Protein AF-A0A956AFX1-F1 (afdb_monomer)

Sequence (146 aa):
RIGQGPWYDANERLIAENIQGLMGERPAGDPAAVNDLPDENGLPLRMLGDSHDVLTGSNRQGRLNNGNPASTCNDWTSADGRIGGNQVMCGHSWPRDPRSGRQWIADHTIRGCAPGVNLIQNGPGVGDCVGCGGGWGAIYCFALQP

Secondary structure (DSSP, 8-state):
---S--EE-TTS-EEESSHHHHSSSS-SS-HHHHTS-B-TTS-BGGGGSS--EEE--B-TTSSBS-SSGGGGHHHHT---TTSSTTTEEEEESS-SSSSSS--SS-SEEES-SB---B-S--SS--SSBTTBTBB--B----BS--

Structure (mmCIF, N/CA/C/O backbone):
data_AF-A0A956AFX1-F1
#
_entry.id   AF-A0A956AFX1-F1
#
loop_
_atom_site.group_PDB
_atom_site.id
_atom_site.type_symbol
_atom_site.label_atom_id
_atom_site.label_alt_id
_atom_site.label_comp_id
_atom_site.label_asym_id
_atom_site.label_entity_id
_atom_site.label_seq_id
_atom_site.pdbx_PDB_ins_code
_atom_site.Cartn_x
_atom_site.Cartn_y
_atom_site.Cartn_z
_atom_site.occupancy
_atom_site.B_iso_or_equiv
_atom_site.auth_seq_id
_atom_site.auth_comp_id
_atom_site.auth_asym_id
_atom_site.auth_atom_id
_atom_site.pdbx_PDB_model_num
ATOM 1 N N . ARG A 1 1 ? -13.544 -7.834 -2.339 1.00 64.12 1 ARG A N 1
ATOM 2 C CA . ARG A 1 1 ? -14.401 -6.814 -1.677 1.00 64.12 1 ARG A CA 1
ATOM 3 C C . ARG A 1 1 ? -14.087 -6.877 -0.192 1.00 64.12 1 ARG A C 1
ATOM 5 O O . ARG A 1 1 ? -14.111 -7.978 0.328 1.00 64.12 1 ARG A O 1
ATOM 12 N N . ILE A 1 2 ? -13.791 -5.750 0.454 1.00 81.38 2 ILE A N 1
ATOM 13 C CA . ILE A 1 2 ? -13.316 -5.707 1.851 1.00 81.38 2 ILE A CA 1
ATOM 14 C C . ILE A 1 2 ? -14.446 -5.622 2.895 1.00 81.38 2 ILE A C 1
ATOM 16 O O . ILE A 1 2 ? -14.164 -5.464 4.066 1.00 81.38 2 ILE A O 1
ATOM 20 N N . GLY A 1 3 ? -15.720 -5.720 2.494 1.00 87.50 3 GLY A N 1
ATOM 21 C CA . GLY A 1 3 ? -16.890 -5.570 3.376 1.00 87.50 3 GLY A CA 1
ATOM 22 C C . GLY A 1 3 ? -17.281 -4.114 3.644 1.00 87.50 3 GLY A C 1
ATOM 23 O O . GLY A 1 3 ? -16.931 -3.237 2.857 1.00 87.50 3 GLY A O 1
ATOM 24 N N . GLN A 1 4 ? -18.070 -3.882 4.698 1.00 91.12 4 GLN A N 1
ATOM 25 C CA . GLN A 1 4 ? -18.593 -2.554 5.074 1.00 91.12 4 GLN A CA 1
ATOM 26 C C . GLN A 1 4 ? -17.910 -1.947 6.309 1.00 91.12 4 GLN A C 1
ATOM 28 O O . GLN A 1 4 ? -18.183 -0.792 6.622 1.00 91.12 4 GLN A O 1
ATOM 33 N N . GLY A 1 5 ? -17.026 -2.698 6.968 1.00 92.00 5 GLY A N 1
ATOM 34 C CA . GLY A 1 5 ? -16.444 -2.348 8.261 1.00 92.00 5 GLY A CA 1
ATOM 35 C C . GLY A 1 5 ? -17.290 -2.842 9.448 1.00 92.00 5 GLY A C 1
ATOM 36 O O . GLY A 1 5 ? -18.320 -3.493 9.228 1.00 92.00 5 GLY A O 1
ATOM 37 N N . PRO A 1 6 ? -16.861 -2.547 10.687 1.00 94.81 6 PRO A N 1
ATOM 38 C CA . PRO A 1 6 ? -15.588 -1.898 11.028 1.00 94.81 6 PRO A CA 1
ATOM 39 C C . PRO A 1 6 ? -14.374 -2.769 10.669 1.00 94.81 6 PRO A C 1
ATOM 41 O O . PRO A 1 6 ? -14.485 -3.991 10.575 1.00 94.81 6 PRO A O 1
ATOM 44 N N . TRP A 1 7 ? -13.226 -2.135 10.431 1.00 94.25 7 TRP A N 1
ATOM 45 C CA . TRP A 1 7 ? -11.953 -2.825 10.193 1.00 94.25 7 TRP A CA 1
ATOM 46 C C . TRP A 1 7 ? -10.959 -2.526 11.297 1.00 94.25 7 TRP A C 1
ATOM 48 O O . TRP A 1 7 ? -10.853 -1.381 11.744 1.00 94.25 7 TRP A O 1
ATOM 58 N N . TYR A 1 8 ? -10.182 -3.542 11.649 1.00 93.25 8 TYR A N 1
ATOM 59 C CA . TYR A 1 8 ? -9.149 -3.483 12.673 1.00 93.25 8 TYR A CA 1
ATOM 60 C C . TYR A 1 8 ? -7.810 -3.956 12.107 1.00 93.25 8 TYR A C 1
ATOM 62 O O . TYR A 1 8 ? -7.771 -4.668 11.097 1.00 93.25 8 TYR A O 1
ATOM 70 N N . ASP A 1 9 ? -6.720 -3.527 12.738 1.00 92.00 9 ASP A N 1
ATOM 71 C CA . ASP A 1 9 ? -5.396 -4.096 12.502 1.00 92.00 9 ASP A CA 1
ATOM 72 C C . ASP A 1 9 ? -5.157 -5.363 13.340 1.00 92.00 9 ASP A C 1
ATOM 74 O O . ASP A 1 9 ? -5.997 -5.758 14.148 1.00 92.00 9 ASP A O 1
ATOM 78 N N . ALA A 1 10 ? -3.996 -5.997 13.159 1.00 91.69 10 ALA A N 1
ATOM 79 C CA . ALA A 1 10 ? -3.617 -7.215 13.880 1.00 91.69 10 ALA A CA 1
ATOM 80 C C . ALA A 1 10 ? -3.459 -7.031 15.407 1.00 91.69 10 ALA A C 1
ATOM 82 O O . ALA A 1 10 ? -3.346 -8.017 16.128 1.00 91.69 10 ALA A O 1
ATOM 83 N N . ASN A 1 11 ? -3.467 -5.790 15.907 1.00 93.00 11 ASN A N 1
ATOM 84 C CA . ASN A 1 11 ? -3.442 -5.454 17.332 1.00 93.00 11 ASN A CA 1
ATOM 85 C C . ASN A 1 11 ? -4.822 -4.991 17.839 1.00 93.00 11 ASN A C 1
ATOM 87 O O . ASN A 1 11 ? -4.897 -4.315 18.866 1.00 93.00 11 ASN A O 1
ATOM 91 N N . GLU A 1 12 ? -5.897 -5.294 17.104 1.00 93.12 12 GLU A N 1
ATOM 92 C CA . GLU A 1 12 ? -7.283 -4.929 17.429 1.00 93.12 12 GLU A CA 1
ATOM 93 C C . GLU A 1 12 ? -7.546 -3.410 17.467 1.00 93.12 12 GLU A C 1
ATOM 95 O O . GLU A 1 12 ? -8.551 -2.946 18.014 1.00 93.12 12 GLU A O 1
ATOM 100 N N . ARG A 1 13 ? -6.676 -2.593 16.859 1.00 94.75 13 ARG A N 1
ATOM 101 C CA . ARG A 1 13 ? -6.877 -1.139 16.781 1.00 94.75 13 ARG A CA 1
ATOM 102 C C . ARG A 1 13 ? -7.738 -0.798 15.578 1.00 94.75 13 ARG A C 1
ATOM 104 O O . ARG A 1 13 ? -7.545 -1.325 14.484 1.00 94.75 13 ARG A O 1
ATOM 111 N N . LEU A 1 14 ? -8.686 0.114 15.772 1.00 95.44 14 LEU A N 1
ATOM 112 C CA . LEU A 1 14 ? -9.608 0.538 14.721 1.00 95.44 14 LEU A CA 1
ATOM 113 C C . LEU A 1 14 ? -8.842 1.182 13.556 1.00 95.44 14 LEU A C 1
ATOM 115 O O . LEU A 1 14 ? -8.102 2.142 13.753 1.00 95.44 14 LEU A O 1
ATOM 119 N N . ILE A 1 15 ? -9.085 0.717 12.334 1.00 95.25 15 ILE A N 1
ATOM 120 C CA . ILE A 1 15 ? -8.611 1.366 11.105 1.00 95.25 15 ILE A CA 1
ATOM 121 C C . ILE A 1 15 ? -9.670 2.317 10.555 1.00 95.25 15 ILE A C 1
ATOM 123 O O . ILE A 1 15 ? -9.369 3.465 10.237 1.00 95.25 15 ILE A O 1
ATOM 127 N N . ALA A 1 16 ? -10.913 1.855 10.440 1.00 95.81 16 ALA A N 1
ATOM 128 C CA . ALA A 1 16 ? -12.050 2.687 10.066 1.00 95.81 16 ALA A CA 1
ATOM 129 C C . ALA A 1 16 ? -13.366 1.989 10.422 1.00 95.81 16 ALA A C 1
ATOM 131 O O . ALA A 1 16 ? -13.498 0.776 10.274 1.00 95.81 16 ALA A O 1
ATOM 132 N N . GLU A 1 17 ? -14.364 2.777 10.813 1.00 95.81 17 GLU A N 1
ATOM 133 C CA . GLU A 1 17 ? -15.715 2.283 11.118 1.00 95.81 17 GLU A CA 1
ATOM 134 C C . GLU A 1 17 ? -16.482 1.828 9.869 1.00 95.81 17 GLU A C 1
ATOM 136 O O . GLU A 1 17 ? -17.319 0.932 9.920 1.00 95.81 17 GLU A O 1
ATOM 141 N N . ASN A 1 18 ? -16.244 2.491 8.735 1.00 94.38 18 ASN A N 1
ATOM 142 C CA . ASN A 1 18 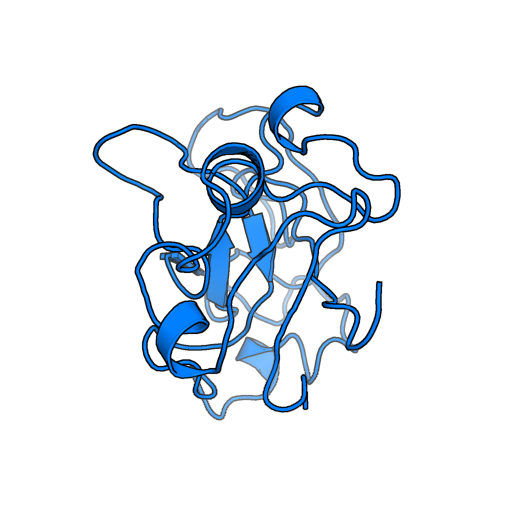? -17.010 2.303 7.506 1.00 94.38 18 ASN A CA 1
ATOM 143 C C . ASN A 1 18 ? -16.237 2.789 6.275 1.00 94.38 18 ASN A C 1
ATOM 145 O O . ASN A 1 18 ? -15.192 3.434 6.393 1.00 94.38 18 ASN A O 1
ATOM 149 N N . ILE A 1 19 ? -16.761 2.495 5.080 1.00 92.25 19 ILE A N 1
ATOM 150 C CA . ILE A 1 19 ? -16.118 2.843 3.802 1.00 92.25 19 ILE A CA 1
ATOM 151 C C . ILE A 1 19 ? -15.753 4.332 3.732 1.00 92.25 19 ILE A C 1
ATOM 153 O O . ILE A 1 19 ? -14.684 4.662 3.235 1.00 92.25 19 ILE A O 1
ATOM 157 N N . GLN A 1 20 ? -16.592 5.240 4.240 1.00 94.44 20 GLN A N 1
ATOM 158 C CA . GLN A 1 20 ? -16.281 6.673 4.221 1.00 94.44 20 GLN A CA 1
ATOM 159 C C . GLN A 1 20 ? -15.040 6.993 5.066 1.00 94.44 20 GLN A C 1
ATOM 161 O O . GLN A 1 20 ? -14.217 7.804 4.645 1.00 94.44 20 GLN A O 1
ATOM 166 N N . GLY A 1 21 ? -14.867 6.314 6.203 1.00 95.62 21 GLY A N 1
ATOM 167 C CA . GLY A 1 21 ? -13.667 6.409 7.034 1.00 95.62 21 GLY A CA 1
ATOM 168 C C . GLY A 1 21 ? -12.387 5.947 6.331 1.00 95.62 21 GLY A C 1
ATOM 169 O O . GLY A 1 21 ? -11.312 6.409 6.689 1.00 95.62 21 GLY A O 1
ATOM 170 N N . LEU A 1 22 ? -12.482 5.105 5.297 1.00 93.69 22 LEU A N 1
ATOM 171 C CA . LEU A 1 22 ? -11.345 4.690 4.467 1.00 93.69 22 LEU A CA 1
ATOM 172 C C . LEU A 1 22 ? -10.987 5.702 3.365 1.00 93.69 22 LEU A C 1
ATOM 174 O O . LEU A 1 22 ? -9.868 5.682 2.867 1.00 93.69 22 LEU A O 1
ATOM 178 N N . MET A 1 23 ? -11.898 6.594 2.966 1.00 92.88 23 MET A N 1
ATOM 179 C CA . MET A 1 23 ? -11.691 7.482 1.804 1.00 92.88 23 MET A CA 1
ATOM 180 C C . MET A 1 23 ? -10.887 8.752 2.118 1.00 92.88 23 MET A C 1
ATOM 182 O O . MET A 1 23 ? -10.655 9.574 1.231 1.00 92.88 23 MET A O 1
ATOM 186 N N . GLY A 1 24 ? -10.491 8.947 3.376 1.00 93.69 24 GLY A N 1
ATOM 187 C CA . GLY A 1 24 ? -9.614 10.044 3.770 1.00 93.69 24 GLY A CA 1
ATOM 188 C C . GLY A 1 24 ? -8.184 9.871 3.254 1.00 93.69 24 GLY A C 1
ATOM 189 O O . GLY A 1 24 ? -7.786 8.806 2.786 1.00 93.69 24 GLY A O 1
ATOM 190 N N . GLU A 1 25 ? -7.375 10.924 3.402 1.00 94.81 25 GLU A N 1
ATOM 191 C CA . GLU A 1 25 ? -5.927 10.838 3.165 1.00 94.81 25 GLU A CA 1
ATOM 192 C C . GLU A 1 25 ? -5.282 9.719 3.989 1.00 94.81 25 GLU A C 1
ATOM 194 O O . GLU A 1 25 ? -4.424 8.997 3.486 1.00 94.81 25 GLU A O 1
ATOM 199 N N . ARG A 1 26 ? -5.745 9.571 5.233 1.00 95.38 26 ARG A N 1
ATOM 200 C CA . ARG A 1 26 ? -5.522 8.428 6.116 1.00 95.38 26 ARG A CA 1
ATOM 201 C C . ARG A 1 26 ? -6.883 7.842 6.511 1.00 95.38 26 ARG A C 1
ATOM 203 O O . ARG A 1 26 ? -7.866 8.594 6.508 1.00 95.38 26 ARG A O 1
ATOM 210 N N . PRO A 1 27 ? -6.948 6.558 6.895 1.00 95.81 27 PRO A N 1
ATOM 211 C CA . PRO A 1 27 ? -8.139 6.003 7.520 1.00 95.81 27 PRO A CA 1
ATOM 212 C C . PRO A 1 27 ? -8.531 6.771 8.794 1.00 95.81 27 PRO A C 1
ATOM 214 O O . PRO A 1 27 ? -7.673 7.254 9.534 1.00 95.81 27 PRO A O 1
ATOM 217 N N . ALA A 1 28 ? -9.830 6.892 9.055 1.00 96.88 28 ALA A N 1
ATOM 218 C CA . ALA A 1 28 ? -10.391 7.593 10.210 1.00 96.88 28 ALA A CA 1
ATOM 219 C C . ALA A 1 28 ? -10.509 6.672 11.442 1.00 96.88 28 ALA A C 1
ATOM 221 O O . ALA A 1 28 ? -11.606 6.457 11.959 1.00 96.88 28 ALA A O 1
ATOM 222 N N . GLY A 1 29 ? -9.382 6.106 11.869 1.00 96.62 29 GLY A N 1
ATOM 223 C CA . GLY A 1 29 ? -9.275 5.174 12.995 1.00 96.62 29 GLY A CA 1
ATOM 224 C C . GLY A 1 29 ? -8.295 5.643 14.071 1.00 96.62 29 GLY A C 1
ATOM 225 O O . GLY A 1 29 ? -8.037 6.839 14.221 1.00 96.62 29 GLY A O 1
ATOM 226 N N . ASP A 1 30 ? -7.740 4.691 14.816 1.00 96.94 30 ASP A N 1
ATOM 227 C CA . ASP A 1 30 ? -6.740 4.923 15.856 1.00 96.94 30 ASP A CA 1
ATOM 228 C C . ASP A 1 30 ? -5.476 5.578 15.259 1.00 96.94 30 ASP A C 1
ATOM 230 O O . ASP A 1 30 ? -4.831 4.981 14.390 1.00 96.94 30 ASP A O 1
ATOM 234 N N . PRO A 1 31 ? -5.062 6.776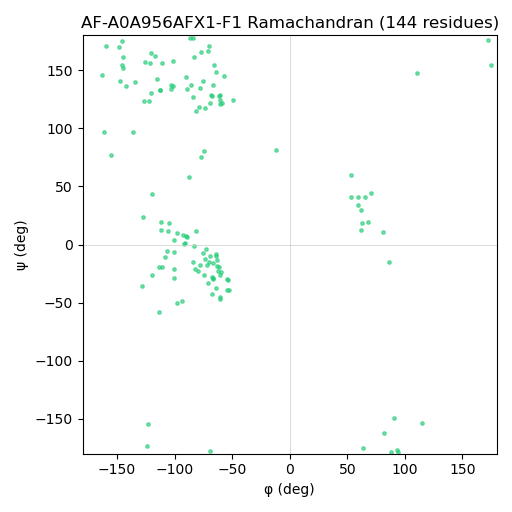 15.724 1.00 94.19 31 PRO A N 1
ATOM 235 C CA . PRO A 1 31 ? -3.878 7.471 15.219 1.00 94.19 31 PRO A CA 1
ATOM 236 C C . PRO A 1 31 ? -2.577 6.659 15.255 1.00 94.19 31 PRO A C 1
ATOM 238 O O . PRO A 1 31 ? -1.708 6.898 14.414 1.00 94.19 31 PRO A O 1
ATOM 241 N N . ALA A 1 32 ? -2.422 5.728 16.202 1.00 90.81 32 ALA A N 1
ATOM 242 C CA . ALA A 1 32 ? -1.248 4.866 16.323 1.00 90.81 32 ALA A CA 1
ATOM 243 C C . ALA A 1 32 ? -1.245 3.708 15.313 1.00 90.81 32 ALA A C 1
ATOM 245 O O . ALA A 1 32 ? -0.195 3.105 15.094 1.00 90.81 32 ALA A O 1
ATOM 246 N N . ALA A 1 33 ? -2.395 3.392 14.712 1.00 93.50 33 ALA A N 1
ATOM 247 C CA . ALA A 1 33 ? -2.518 2.410 13.639 1.00 93.50 33 ALA A CA 1
ATOM 248 C C . ALA A 1 33 ? -2.531 3.098 12.269 1.00 93.50 33 ALA A C 1
ATOM 250 O O . ALA A 1 33 ? -1.746 2.779 11.385 1.00 93.50 33 ALA A O 1
ATOM 251 N N . VAL A 1 34 ? -3.372 4.116 12.082 1.00 94.81 34 VAL A N 1
ATOM 252 C CA . VAL A 1 34 ? -3.604 4.705 10.754 1.00 94.81 34 VAL A CA 1
ATOM 253 C C . VAL A 1 34 ? -2.445 5.554 10.242 1.00 94.81 34 VAL A C 1
ATOM 255 O O . VAL A 1 34 ? -2.439 5.891 9.062 1.00 94.81 34 VAL A O 1
ATOM 258 N N . ASN A 1 35 ? -1.467 5.910 11.079 1.00 94.06 35 ASN A N 1
ATOM 259 C CA . ASN A 1 35 ? -0.243 6.602 10.654 1.00 94.06 35 ASN A CA 1
ATOM 260 C C . ASN A 1 35 ? 0.973 5.673 10.519 1.00 94.06 35 ASN A C 1
ATOM 262 O O . ASN A 1 35 ? 2.007 6.129 10.037 1.00 94.06 35 ASN A O 1
ATOM 266 N N . ASP A 1 36 ? 0.844 4.409 10.921 1.00 94.25 36 ASP A N 1
ATOM 267 C CA . ASP A 1 36 ? 1.837 3.349 10.739 1.00 94.25 36 ASP A CA 1
ATOM 268 C C . ASP A 1 36 ? 1.122 2.000 10.741 1.00 94.25 36 ASP A C 1
ATOM 270 O O . ASP A 1 36 ? 1.065 1.300 11.755 1.00 94.25 36 ASP A O 1
ATOM 274 N N . LEU A 1 37 ? 0.475 1.707 9.605 1.00 93.00 37 LEU A N 1
ATOM 275 C CA . LEU A 1 37 ? -0.309 0.487 9.444 1.00 93.00 37 LEU A CA 1
ATOM 276 C C . LEU A 1 37 ? 0.626 -0.713 9.669 1.00 93.00 37 LEU A C 1
ATOM 278 O O . LEU A 1 37 ? 1.642 -0.812 8.975 1.00 93.00 37 LEU A O 1
ATOM 282 N N . PRO A 1 38 ? 0.334 -1.605 10.629 1.00 92.06 38 PRO A N 1
ATOM 283 C CA . PRO A 1 38 ? 1.232 -2.707 10.929 1.00 92.06 38 PRO A CA 1
ATOM 284 C C . PRO A 1 38 ? 1.125 -3.824 9.889 1.00 92.06 38 PRO A C 1
ATOM 286 O O . PRO A 1 38 ? 0.171 -3.874 9.112 1.00 92.06 38 PRO A O 1
ATOM 289 N N . ASP A 1 39 ? 2.096 -4.729 9.897 1.00 91.00 39 ASP A N 1
ATOM 290 C CA . ASP A 1 39 ? 2.009 -6.006 9.189 1.00 91.00 39 ASP A CA 1
ATOM 291 C C . ASP A 1 39 ? 0.975 -6.961 9.827 1.00 91.00 39 ASP A C 1
ATOM 293 O O . ASP A 1 39 ? 0.296 -6.638 10.808 1.00 91.00 39 ASP A O 1
ATOM 297 N N . GLU A 1 40 ? 0.859 -8.169 9.275 1.00 89.12 40 GLU A N 1
ATOM 298 C CA . GLU A 1 40 ? -0.037 -9.216 9.771 1.00 89.12 40 GLU A CA 1
ATOM 299 C C . GLU A 1 40 ? 0.282 -9.710 11.194 1.00 89.12 40 GLU A C 1
ATOM 301 O O . GLU A 1 40 ? -0.551 -10.377 11.804 1.00 89.12 40 GLU A O 1
ATOM 306 N N . ASN A 1 41 ? 1.460 -9.377 11.730 1.00 90.75 41 ASN A N 1
ATOM 307 C CA . ASN A 1 41 ? 1.898 -9.715 13.084 1.00 90.75 41 ASN A CA 1
ATOM 308 C C . ASN A 1 41 ? 1.742 -8.536 14.058 1.00 90.75 41 ASN A C 1
ATOM 310 O O . ASN A 1 41 ? 2.163 -8.634 15.212 1.00 90.75 41 ASN A O 1
ATOM 314 N N . GLY A 1 42 ? 1.182 -7.409 13.608 1.00 91.50 42 GLY A N 1
ATOM 315 C CA . GLY A 1 42 ? 1.017 -6.216 14.431 1.00 91.50 42 GLY A CA 1
ATOM 316 C C . GLY A 1 42 ? 2.279 -5.356 14.546 1.00 91.50 42 GLY A C 1
ATOM 317 O O . GLY A 1 42 ? 2.299 -4.422 15.353 1.00 91.50 42 GLY A O 1
ATOM 318 N N . LEU A 1 43 ? 3.324 -5.618 13.754 1.00 92.81 43 LEU A N 1
ATOM 319 C CA . LEU A 1 43 ? 4.563 -4.845 13.782 1.00 92.81 43 LEU A CA 1
ATOM 320 C C . LEU A 1 43 ? 4.446 -3.588 12.906 1.00 92.81 43 LEU A C 1
ATOM 322 O O . LEU A 1 43 ? 4.119 -3.701 11.724 1.00 92.81 43 LEU A O 1
ATOM 326 N N . PRO A 1 44 ? 4.742 -2.386 13.437 1.00 92.31 44 PRO A N 1
ATOM 327 C CA . PRO A 1 44 ? 4.734 -1.159 12.644 1.00 92.31 44 PRO A CA 1
ATOM 328 C C . PRO A 1 44 ? 5.747 -1.223 11.494 1.00 92.31 44 PRO A C 1
ATOM 330 O O . PRO A 1 44 ? 6.934 -1.498 11.706 1.00 92.31 44 PRO A O 1
ATOM 333 N N . LEU A 1 45 ? 5.302 -0.935 10.269 1.00 91.19 45 LEU A N 1
ATOM 334 C CA . LEU A 1 45 ? 6.130 -1.113 9.075 1.00 91.19 45 LEU A CA 1
ATOM 335 C C . LEU A 1 45 ? 7.312 -0.149 9.022 1.00 91.19 45 LEU A C 1
ATOM 337 O O . LEU A 1 45 ? 8.353 -0.492 8.457 1.00 91.19 45 LEU A O 1
ATOM 341 N N . ARG A 1 46 ? 7.200 1.033 9.634 1.00 91.25 46 ARG A N 1
ATOM 342 C CA . ARG A 1 46 ? 8.280 2.031 9.668 1.00 91.25 46 ARG A CA 1
ATOM 343 C C . ARG A 1 46 ? 9.548 1.525 10.367 1.00 91.25 46 ARG A C 1
ATOM 345 O O . ARG A 1 46 ? 10.631 2.061 10.140 1.00 91.25 46 ARG A O 1
ATOM 352 N N . MET A 1 47 ? 9.440 0.472 11.184 1.00 90.50 47 MET A N 1
ATOM 353 C CA . MET A 1 47 ? 10.587 -0.204 11.804 1.00 90.50 47 MET A CA 1
ATOM 354 C C . MET A 1 47 ? 11.422 -1.022 10.806 1.00 90.50 47 MET A C 1
ATOM 356 O O . MET A 1 47 ? 12.573 -1.341 11.099 1.00 90.50 47 MET A O 1
ATOM 360 N N . LEU A 1 48 ? 10.874 -1.334 9.629 1.00 89.00 48 LEU A N 1
ATOM 361 C CA . LEU A 1 48 ? 11.529 -2.123 8.581 1.00 89.00 48 LEU A CA 1
ATOM 362 C C . LEU A 1 48 ? 12.327 -1.261 7.585 1.00 89.00 48 LEU A C 1
ATOM 364 O O . LEU A 1 48 ? 12.809 -1.773 6.579 1.00 89.00 48 LEU A O 1
ATOM 368 N N . GLY A 1 49 ? 12.478 0.041 7.842 1.00 90.50 49 GLY A N 1
ATOM 369 C CA . GLY A 1 49 ? 13.086 0.990 6.908 1.00 90.50 49 GLY A CA 1
ATOM 370 C C . GLY A 1 49 ? 12.046 1.623 5.987 1.00 90.50 49 GLY A C 1
ATOM 371 O O . GLY A 1 49 ? 10.903 1.825 6.389 1.00 90.50 49 GLY A O 1
ATOM 372 N N . ASP A 1 50 ? 12.441 1.968 4.762 1.00 90.81 50 ASP A N 1
ATOM 373 C CA . ASP A 1 50 ? 11.554 2.586 3.778 1.00 90.81 50 ASP A CA 1
ATOM 374 C C . ASP A 1 50 ? 10.621 1.548 3.133 1.00 90.81 50 ASP A C 1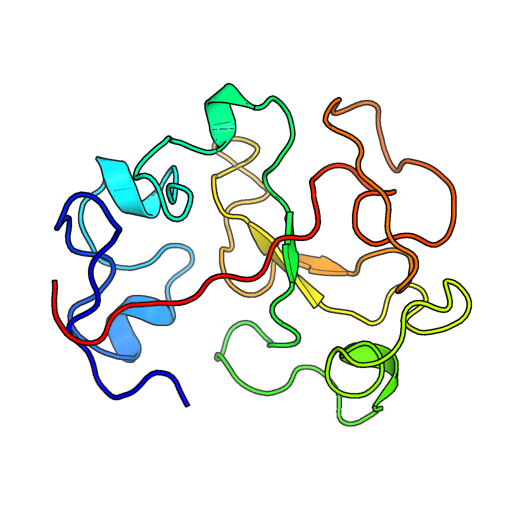
ATOM 376 O O . ASP A 1 50 ? 10.853 1.085 2.026 1.00 90.81 50 ASP A O 1
ATOM 380 N N . SER A 1 51 ? 9.599 1.122 3.872 1.00 91.38 51 SER A N 1
ATOM 381 C CA . SER A 1 51 ? 8.620 0.078 3.530 1.00 91.38 51 SER A CA 1
ATOM 382 C C . SER A 1 51 ? 7.237 0.632 3.150 1.00 91.38 51 SER A C 1
ATOM 384 O O . SER A 1 51 ? 6.269 -0.125 3.086 1.00 91.38 51 SER A O 1
ATOM 386 N N . HIS A 1 52 ? 7.120 1.947 2.940 1.00 92.69 52 HIS A N 1
ATOM 387 C CA . HIS A 1 52 ? 5.828 2.636 2.906 1.00 92.69 52 HIS A CA 1
ATOM 388 C C . HIS A 1 52 ? 4.914 2.261 1.731 1.00 92.69 52 HIS A C 1
ATOM 390 O O . HIS A 1 52 ? 3.700 2.332 1.893 1.00 92.69 52 HIS A O 1
ATOM 396 N N . ASP A 1 53 ? 5.450 1.865 0.574 1.00 93.44 53 ASP A N 1
ATOM 397 C CA . ASP A 1 53 ? 4.632 1.588 -0.615 1.00 93.44 53 ASP A CA 1
ATOM 398 C C . ASP A 1 53 ? 3.738 0.348 -0.472 1.00 93.44 53 ASP A C 1
ATOM 400 O O . ASP A 1 53 ? 4.203 -0.768 -0.212 1.00 93.44 53 ASP A O 1
ATOM 404 N N . VAL A 1 54 ? 2.451 0.548 -0.759 1.00 92.19 54 VAL A N 1
ATOM 405 C CA . VAL A 1 54 ? 1.394 -0.467 -0.766 1.00 92.19 54 VAL A CA 1
ATOM 406 C C . VAL A 1 54 ? 0.670 -0.426 -2.104 1.00 92.19 54 VAL A C 1
ATOM 408 O O . VAL A 1 54 ? 0.109 0.597 -2.485 1.00 92.19 54 VAL A O 1
ATOM 411 N N . LEU A 1 55 ? 0.622 -1.549 -2.807 1.00 94.38 55 LEU A N 1
ATOM 412 C CA . LEU A 1 55 ? -0.129 -1.710 -4.043 1.00 94.38 55 LEU A CA 1
ATOM 413 C C . LEU A 1 55 ? -1.633 -1.638 -3.771 1.00 94.38 55 LEU A C 1
ATOM 415 O O . LEU A 1 55 ? -2.172 -2.367 -2.939 1.00 94.38 55 LEU A O 1
ATOM 419 N N . THR A 1 56 ? -2.322 -0.770 -4.507 1.00 93.69 56 THR A N 1
ATOM 420 C CA . THR A 1 56 ? -3.767 -0.555 -4.344 1.00 93.69 56 THR A CA 1
ATOM 421 C C . THR A 1 56 ? -4.513 -0.666 -5.665 1.00 93.69 56 THR A C 1
ATOM 423 O O . THR A 1 56 ? -5.644 -1.153 -5.695 1.00 93.69 56 THR A O 1
ATOM 426 N N . GLY A 1 57 ? -3.906 -0.209 -6.769 1.00 94.69 57 GLY A N 1
ATOM 427 C CA . GLY A 1 57 ? -4.551 -0.142 -8.083 1.00 94.69 57 GLY A CA 1
ATOM 428 C C . GLY A 1 57 ? -5.779 0.780 -8.119 1.00 94.69 57 GLY A C 1
ATOM 429 O O . GLY A 1 57 ? -6.562 0.739 -9.072 1.00 94.69 57 GLY A O 1
ATOM 430 N N . SER A 1 58 ? -5.979 1.601 -7.087 1.00 94.06 58 SER A N 1
ATOM 431 C CA . SER A 1 58 ? -7.161 2.441 -6.917 1.00 94.06 58 SER A CA 1
ATOM 432 C C . SER A 1 58 ? -6.830 3.920 -7.080 1.00 94.06 58 SER A C 1
ATOM 434 O O . SER A 1 58 ? -5.692 4.338 -6.935 1.00 94.06 58 SER A O 1
ATOM 436 N N . ASN A 1 59 ? -7.820 4.734 -7.429 1.00 94.81 59 ASN A N 1
ATOM 437 C CA . ASN A 1 59 ? -7.723 6.184 -7.321 1.00 94.81 59 ASN A CA 1
ATOM 438 C C . ASN A 1 59 ? -8.124 6.648 -5.910 1.00 94.81 59 ASN A C 1
ATOM 440 O O . ASN A 1 59 ? -8.570 5.861 -5.074 1.00 94.81 59 ASN A O 1
ATOM 444 N N . ARG A 1 60 ? -8.039 7.959 -5.652 1.00 94.44 60 ARG A N 1
ATOM 445 C CA . ARG A 1 60 ? -8.387 8.561 -4.349 1.00 94.44 60 ARG A CA 1
ATOM 446 C C . ARG A 1 60 ? -9.861 8.427 -3.950 1.00 94.44 60 ARG A C 1
ATOM 448 O O . ARG A 1 60 ? -10.223 8.768 -2.835 1.00 94.44 60 ARG A O 1
ATOM 455 N N . GLN A 1 61 ? -10.722 7.953 -4.845 1.00 92.50 61 GLN A N 1
ATOM 456 C CA . GLN A 1 61 ? -12.121 7.642 -4.557 1.00 92.50 61 GLN A CA 1
ATOM 457 C C . GLN A 1 61 ? -12.331 6.143 -4.280 1.00 92.50 61 GLN A C 1
ATOM 459 O O . GLN A 1 61 ? -13.471 5.679 -4.262 1.00 92.50 61 GLN A O 1
ATOM 464 N N . GLY A 1 62 ? -11.250 5.366 -4.136 1.00 91.06 62 GLY A N 1
ATOM 465 C CA . GLY A 1 62 ? -11.300 3.924 -3.897 1.00 91.06 62 GLY A CA 1
ATOM 466 C C . GLY A 1 62 ? -11.836 3.117 -5.084 1.00 91.06 62 GLY A C 1
ATOM 467 O O . GLY A 1 62 ? -12.299 1.990 -4.906 1.00 91.06 62 GLY A O 1
ATOM 468 N N . ARG A 1 63 ? -11.822 3.680 -6.299 1.00 92.81 63 ARG A N 1
ATOM 469 C CA . ARG A 1 63 ? -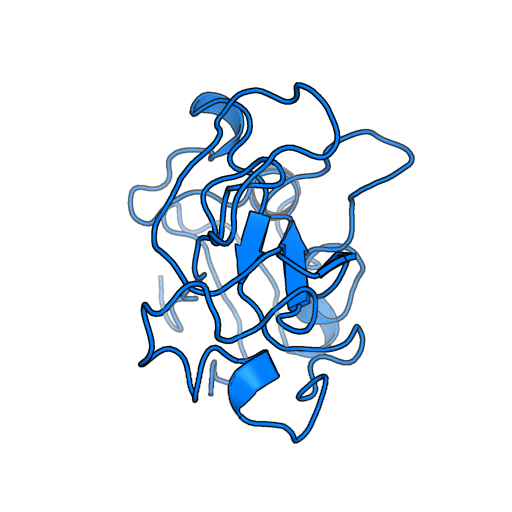12.242 2.997 -7.536 1.00 92.81 63 ARG A CA 1
ATOM 470 C C . ARG A 1 63 ? -11.019 2.535 -8.313 1.00 92.81 63 ARG A C 1
ATOM 472 O O . ARG A 1 63 ? -9.957 3.120 -8.152 1.00 92.81 63 ARG A O 1
ATOM 479 N N . LEU A 1 64 ? -11.177 1.541 -9.188 1.00 94.81 64 LEU A N 1
ATOM 480 C CA . LEU A 1 64 ? -10.114 1.118 -10.106 1.00 94.81 64 LEU A CA 1
ATOM 481 C C . LEU A 1 64 ? -9.526 2.340 -10.832 1.00 94.81 64 LEU A C 1
ATOM 483 O O . LEU A 1 64 ? -10.273 3.112 -11.439 1.00 94.81 64 LEU A O 1
ATOM 487 N N . ASN A 1 65 ? -8.207 2.521 -10.733 1.00 95.56 65 ASN A N 1
ATOM 488 C CA . ASN A 1 65 ? -7.528 3.706 -11.254 1.00 95.56 65 ASN A CA 1
ATOM 489 C C . ASN A 1 65 ? -7.567 3.763 -12.788 1.00 95.56 65 ASN A C 1
ATOM 491 O O . ASN A 1 65 ? -7.809 4.817 -13.373 1.00 95.56 65 ASN A O 1
ATOM 495 N N . ASN A 1 66 ? -7.343 2.621 -13.440 1.00 95.06 66 ASN A N 1
ATOM 496 C CA . ASN A 1 66 ? -7.291 2.497 -14.891 1.00 95.06 66 ASN A CA 1
ATOM 497 C C . ASN A 1 66 ? -7.829 1.118 -15.313 1.00 95.06 66 ASN A C 1
ATOM 499 O O . ASN A 1 66 ? -7.584 0.119 -14.649 1.00 95.06 66 ASN A O 1
ATOM 503 N N . GLY A 1 67 ? -8.588 1.062 -16.410 1.00 95.75 67 GLY A N 1
ATOM 504 C CA . GLY A 1 67 ? -9.140 -0.188 -16.944 1.00 95.75 67 GLY A CA 1
ATOM 505 C C . GLY A 1 67 ? -8.126 -1.073 -17.680 1.00 95.75 67 GLY A C 1
ATOM 506 O O . GLY A 1 67 ? -8.472 -2.188 -18.054 1.00 95.75 67 GLY A O 1
ATOM 507 N N . ASN A 1 68 ? -6.898 -0.599 -17.918 1.00 96.62 68 ASN A N 1
ATOM 508 C CA . ASN A 1 68 ? -5.826 -1.418 -18.480 1.00 96.62 68 ASN A CA 1
ATOM 509 C C . ASN A 1 68 ? -5.369 -2.471 -17.447 1.00 96.62 68 ASN A C 1
ATOM 511 O O . ASN A 1 68 ? -4.889 -2.066 -16.385 1.00 96.62 68 ASN A O 1
ATOM 515 N N . PRO A 1 69 ? -5.423 -3.784 -17.751 1.00 96.44 69 PRO A N 1
ATOM 516 C CA . PRO A 1 69 ? -4.955 -4.834 -16.840 1.00 96.44 69 PRO A CA 1
ATOM 517 C C . PRO A 1 69 ? -3.514 -4.645 -16.350 1.00 96.44 69 PRO A C 1
ATOM 519 O O . PRO A 1 69 ? -3.199 -4.966 -15.206 1.00 96.44 69 PRO A O 1
ATOM 522 N N . ALA A 1 70 ? -2.637 -4.038 -17.156 1.00 96.12 70 ALA A N 1
ATOM 523 C CA . ALA A 1 70 ? -1.269 -3.744 -16.735 1.00 96.12 70 ALA A CA 1
ATOM 524 C C . ALA A 1 70 ? -1.200 -2.813 -15.505 1.00 96.12 70 ALA A C 1
ATOM 526 O O . ALA A 1 70 ? -0.258 -2.918 -14.727 1.00 96.12 70 ALA A O 1
ATOM 527 N N . SER A 1 71 ? -2.210 -1.963 -15.275 1.00 96.12 71 SER A N 1
ATOM 528 C CA . SER A 1 71 ? -2.285 -1.059 -14.111 1.00 96.12 71 SER A CA 1
ATOM 529 C C . SER A 1 71 ? -2.598 -1.754 -12.779 1.00 96.12 71 SER A C 1
ATOM 531 O O . SER A 1 71 ? -2.573 -1.120 -11.727 1.00 96.12 71 SER A O 1
ATOM 533 N N . THR A 1 72 ? -2.854 -3.060 -12.809 1.00 95.62 72 THR A N 1
ATOM 534 C CA . THR A 1 72 ? -2.976 -3.921 -11.627 1.00 95.62 72 THR A CA 1
ATOM 535 C C . THR A 1 72 ? -2.070 -5.142 -11.741 1.00 95.62 72 THR A C 1
ATOM 537 O O . THR A 1 72 ? -2.360 -6.164 -11.138 1.00 95.62 72 THR A O 1
ATOM 540 N N . CYS A 1 73 ? -0.995 -5.101 -12.539 1.00 96.00 73 CYS A N 1
ATOM 541 C CA . CYS A 1 73 ? -0.161 -6.282 -12.802 1.00 96.00 73 CYS A CA 1
ATOM 542 C C . CYS A 1 73 ? -0.969 -7.495 -13.298 1.00 96.00 73 CYS A C 1
ATOM 544 O O . CYS A 1 73 ? -0.719 -8.630 -12.890 1.00 96.00 73 CYS A O 1
ATOM 546 N N . ASN A 1 74 ? -1.943 -7.244 -14.177 1.00 96.69 74 ASN A N 1
ATOM 547 C CA . ASN A 1 74 ? -2.937 -8.208 -14.648 1.00 96.69 74 ASN A CA 1
ATOM 548 C C . ASN A 1 74 ? -3.669 -8.874 -13.475 1.00 96.69 74 ASN A C 1
ATOM 550 O O . ASN A 1 74 ? -3.593 -10.087 -13.297 1.00 96.69 74 ASN A O 1
ATOM 554 N N . ASP A 1 75 ? -4.337 -8.069 -12.651 1.00 93.81 75 ASP A N 1
ATOM 555 C CA . ASP A 1 75 ? -5.049 -8.523 -11.447 1.00 93.81 75 ASP A CA 1
ATOM 556 C C . ASP A 1 75 ? -4.146 -9.230 -10.425 1.00 93.81 75 ASP A C 1
ATOM 558 O O . ASP A 1 75 ? -4.517 -10.224 -9.805 1.00 93.81 75 ASP A O 1
ATOM 562 N N . TRP A 1 76 ? -2.947 -8.677 -10.242 1.00 93.44 76 TRP A N 1
ATOM 563 C CA . TRP A 1 76 ? -1.920 -9.122 -9.302 1.00 93.44 76 TRP A CA 1
ATOM 564 C C . TRP A 1 76 ? -1.424 -10.545 -9.584 1.00 93.44 76 TRP A C 1
ATOM 566 O O . TRP A 1 76 ? -1.005 -11.258 -8.675 1.00 93.44 76 TRP A O 1
ATOM 576 N N . THR A 1 77 ? -1.462 -10.961 -10.855 1.00 94.88 77 THR A N 1
ATOM 577 C CA . THR A 1 77 ? -1.024 -12.298 -11.296 1.00 94.88 77 THR A CA 1
ATOM 578 C C . THR A 1 77 ? 0.282 -12.293 -12.091 1.00 94.88 77 THR A C 1
ATOM 580 O O . THR A 1 77 ? 0.860 -13.354 -12.326 1.00 94.88 77 THR A O 1
ATOM 583 N N . SER A 1 78 ? 0.773 -11.120 -12.504 1.00 95.25 78 SER A N 1
ATOM 584 C CA . SER A 1 78 ? 2.028 -10.984 -13.245 1.00 95.25 78 SER A CA 1
ATOM 585 C C . SER A 1 78 ? 3.185 -10.532 -12.359 1.00 95.25 78 SER A C 1
ATOM 587 O O . SER A 1 78 ? 3.058 -9.572 -11.605 1.00 95.25 78 SER A O 1
ATOM 589 N N . ALA A 1 79 ? 4.339 -11.172 -12.556 1.00 95.25 79 ALA A N 1
ATOM 590 C CA . ALA A 1 79 ? 5.636 -10.783 -12.002 1.00 95.25 79 ALA A CA 1
ATOM 591 C C . ALA A 1 79 ? 6.626 -10.297 -13.089 1.00 95.25 79 ALA A C 1
ATOM 593 O O . ALA A 1 79 ? 7.827 -10.195 -12.841 1.00 95.25 79 ALA A O 1
ATOM 594 N N . ASP A 1 80 ? 6.158 -10.045 -14.318 1.00 96.94 80 ASP A N 1
ATOM 595 C CA . ASP A 1 80 ? 7.001 -9.503 -15.393 1.00 96.94 80 ASP A CA 1
ATOM 596 C C . ASP A 1 80 ? 7.184 -7.992 -15.200 1.00 96.94 80 ASP A C 1
ATOM 598 O O . ASP A 1 80 ? 6.217 -7.233 -15.268 1.00 96.94 80 ASP A O 1
ATOM 602 N N . GLY A 1 81 ? 8.427 -7.542 -15.008 1.00 94.88 81 GLY A N 1
ATOM 603 C CA . GLY A 1 81 ? 8.747 -6.120 -14.846 1.00 94.88 81 GLY A CA 1
ATOM 604 C C . GLY A 1 81 ? 8.359 -5.252 -16.041 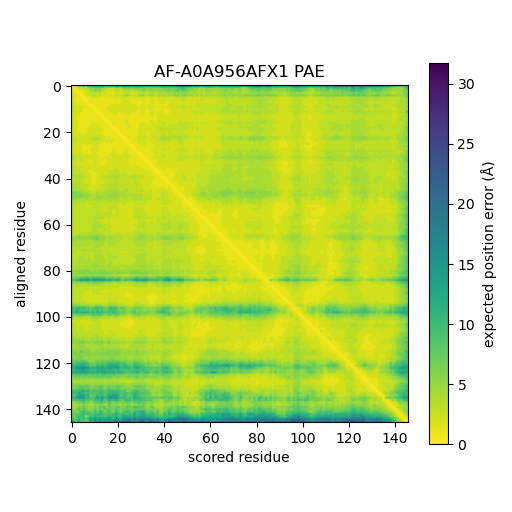1.00 94.88 81 GLY A C 1
ATOM 605 O O . GLY A 1 81 ? 8.066 -4.072 -15.882 1.00 94.88 81 GLY A O 1
ATOM 606 N N . ARG A 1 82 ? 8.242 -5.835 -17.238 1.00 94.75 82 ARG A N 1
ATOM 607 C CA . ARG A 1 82 ? 7.787 -5.109 -18.435 1.00 94.75 82 ARG A CA 1
ATOM 608 C C . ARG A 1 82 ? 6.302 -4.742 -18.377 1.00 94.75 82 ARG A C 1
ATOM 610 O O . ARG A 1 82 ? 5.845 -3.923 -19.174 1.00 94.75 82 ARG A O 1
ATOM 617 N N . ILE A 1 83 ? 5.542 -5.352 -17.466 1.00 96.00 83 ILE A N 1
ATOM 618 C CA . ILE A 1 83 ? 4.143 -5.023 -17.200 1.00 96.00 83 ILE A CA 1
ATOM 619 C C . ILE A 1 83 ? 4.080 -3.946 -16.117 1.00 96.00 83 ILE A C 1
ATOM 621 O O . ILE A 1 83 ? 4.867 -3.919 -15.175 1.00 96.00 83 ILE A O 1
ATOM 625 N N . GLY A 1 84 ? 3.110 -3.046 -16.256 1.00 92.44 84 GLY A N 1
ATOM 626 C CA . GLY A 1 84 ? 2.777 -2.064 -15.235 1.00 92.44 84 GLY A CA 1
ATOM 627 C C . GLY A 1 84 ? 3.581 -0.775 -15.275 1.00 92.44 84 GLY A C 1
ATOM 628 O O . GLY A 1 84 ? 3.104 0.171 -14.679 1.00 92.44 84 GLY A O 1
ATOM 629 N N . GLY A 1 85 ? 4.705 -0.698 -15.997 1.00 88.12 85 GLY A N 1
ATOM 630 C CA . GLY A 1 85 ? 5.525 0.499 -16.277 1.00 88.12 85 GLY A CA 1
ATOM 631 C C . GLY A 1 85 ? 4.938 1.883 -15.938 1.00 88.12 85 GLY A C 1
ATOM 632 O O . GLY A 1 85 ? 4.460 2.566 -16.844 1.00 88.12 85 GLY A O 1
ATOM 633 N N . ASN A 1 86 ? 5.005 2.322 -14.671 1.00 92.31 86 ASN A N 1
ATOM 634 C CA . ASN A 1 86 ? 4.426 3.582 -14.154 1.00 92.31 86 ASN A CA 1
ATOM 635 C C . ASN A 1 86 ? 2.898 3.728 -14.325 1.00 92.31 86 ASN A C 1
ATOM 637 O O . ASN A 1 86 ? 2.371 4.816 -14.544 1.00 92.31 86 ASN A O 1
ATOM 641 N N . GLN A 1 87 ? 2.168 2.624 -14.241 1.00 94.75 87 GLN A N 1
ATOM 642 C CA . GLN A 1 87 ? 0.710 2.534 -14.379 1.00 94.75 87 GLN A CA 1
ATOM 643 C C . GLN A 1 87 ? 0.046 1.977 -13.123 1.00 94.75 87 GLN A C 1
ATOM 645 O O . GLN A 1 87 ? -1.132 2.251 -12.885 1.00 94.75 87 GLN A O 1
ATOM 650 N N . VAL A 1 88 ? 0.776 1.180 -12.342 1.00 95.19 88 VAL A N 1
ATOM 651 C CA . VAL A 1 88 ? 0.247 0.538 -11.141 1.00 95.19 88 VAL A CA 1
ATOM 652 C C . VAL A 1 88 ? 0.274 1.537 -10.000 1.00 95.19 88 VAL A C 1
ATOM 654 O O . VAL A 1 88 ? 1.340 1.990 -9.600 1.00 95.19 88 VAL A O 1
ATOM 657 N N . MET A 1 89 ? -0.907 1.904 -9.508 1.00 95.75 89 MET A N 1
ATOM 658 C CA . MET A 1 89 ? -1.041 2.858 -8.410 1.00 95.75 89 MET A CA 1
ATOM 659 C C . MET A 1 89 ? -0.737 2.182 -7.070 1.00 95.75 89 MET A C 1
ATOM 661 O O . MET A 1 89 ? -1.253 1.092 -6.790 1.00 95.75 89 MET A O 1
ATOM 665 N N . CYS A 1 90 ? 0.053 2.858 -6.245 1.00 94.81 90 CYS A N 1
ATOM 666 C CA . CYS A 1 90 ? 0.244 2.542 -4.840 1.00 94.81 90 CYS A CA 1
ATOM 667 C C . CYS A 1 90 ? -0.248 3.694 -3.954 1.00 94.81 90 CYS A C 1
ATOM 669 O O . CYS A 1 90 ? -0.425 4.832 -4.396 1.00 94.81 90 CYS A O 1
ATOM 671 N N . GLY A 1 91 ? -0.477 3.392 -2.684 1.00 94.88 91 GLY A N 1
ATOM 672 C CA . GLY A 1 91 ? -0.553 4.376 -1.612 1.00 94.88 91 GLY A CA 1
ATOM 673 C C . GLY A 1 91 ? 0.455 4.038 -0.518 1.00 94.88 91 GLY A C 1
ATOM 674 O O . GLY A 1 91 ? 1.261 3.123 -0.682 1.00 94.88 91 GLY A O 1
ATOM 675 N N . HIS A 1 92 ? 0.420 4.771 0.594 1.00 94.44 92 HIS A N 1
ATOM 676 C CA . HIS A 1 92 ? 1.412 4.610 1.659 1.00 94.44 92 HIS A CA 1
ATOM 677 C C . HIS A 1 92 ? 0.850 4.033 2.964 1.00 94.44 92 HIS A C 1
ATOM 679 O O . HIS A 1 92 ? -0.130 4.542 3.513 1.00 94.44 92 HIS A O 1
ATOM 685 N N . SER A 1 93 ? 1.526 3.037 3.536 1.00 93.56 93 SER A N 1
ATOM 686 C CA . SER A 1 93 ? 1.231 2.477 4.863 1.00 93.56 93 SER A CA 1
ATOM 687 C C . SER A 1 93 ? 1.488 3.462 6.002 1.00 93.56 93 SER A C 1
ATOM 689 O O . SER A 1 93 ? 0.753 3.468 6.990 1.00 93.56 93 SER A O 1
ATOM 691 N N . TRP A 1 94 ? 2.444 4.369 5.820 1.00 93.81 94 TRP A N 1
ATOM 692 C CA . TRP A 1 94 ? 2.757 5.469 6.727 1.00 93.81 94 T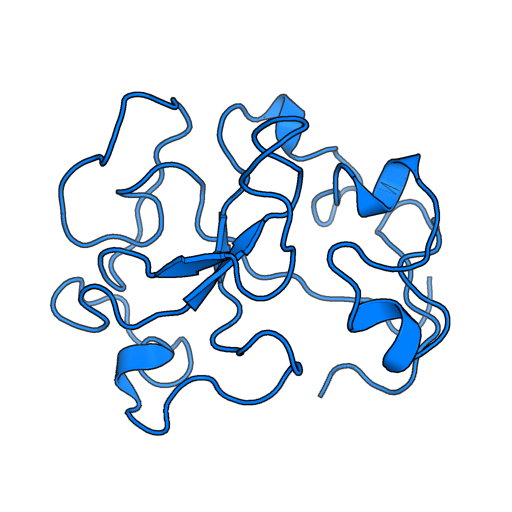RP A CA 1
ATOM 693 C C . TRP A 1 94 ? 3.204 6.721 5.955 1.00 93.81 94 TRP A C 1
ATOM 695 O O . TRP A 1 94 ? 3.765 6.607 4.867 1.00 93.81 94 TRP A O 1
ATOM 705 N N . PRO A 1 95 ? 2.983 7.936 6.493 1.00 92.19 95 PRO A N 1
ATOM 706 C CA . PRO A 1 95 ? 3.456 9.173 5.878 1.00 92.19 95 PRO A CA 1
ATOM 707 C C . PRO A 1 95 ? 4.977 9.249 5.724 1.00 92.19 95 PRO A C 1
ATOM 709 O O . PRO A 1 95 ? 5.707 9.197 6.722 1.00 92.19 95 PRO A O 1
ATOM 712 N N . ARG A 1 96 ? 5.461 9.480 4.498 1.00 86.88 96 ARG A N 1
ATOM 713 C CA . ARG A 1 96 ? 6.898 9.686 4.246 1.00 86.88 96 ARG A CA 1
ATOM 714 C C . ARG A 1 96 ? 7.426 10.912 5.000 1.00 86.88 96 ARG A C 1
ATOM 716 O O . ARG A 1 96 ? 8.455 10.840 5.672 1.00 86.88 96 ARG A O 1
ATOM 723 N N . ASP A 1 97 ? 6.684 12.022 4.948 1.00 84.25 97 ASP A N 1
ATOM 724 C CA . ASP A 1 97 ? 6.944 13.228 5.736 1.00 84.25 97 ASP A CA 1
ATOM 725 C C . ASP A 1 97 ? 5.638 13.985 6.094 1.00 84.25 97 ASP A C 1
ATOM 727 O O . ASP A 1 97 ? 4.565 13.658 5.582 1.00 84.25 97 ASP A O 1
ATOM 731 N N . PRO A 1 98 ? 5.672 15.003 6.980 1.00 81.44 98 PRO A N 1
ATOM 732 C CA . PRO A 1 98 ? 4.456 15.702 7.415 1.00 81.44 98 PRO A CA 1
ATOM 733 C C . PRO A 1 98 ? 3.697 16.460 6.311 1.00 81.44 98 PRO A C 1
ATOM 735 O O . PRO A 1 98 ? 2.534 16.822 6.518 1.00 81.44 98 PRO A O 1
ATOM 738 N N . ARG A 1 99 ? 4.345 16.747 5.175 1.00 83.38 99 ARG A N 1
ATOM 739 C CA . ARG A 1 99 ? 3.853 17.603 4.084 1.00 83.38 99 ARG A 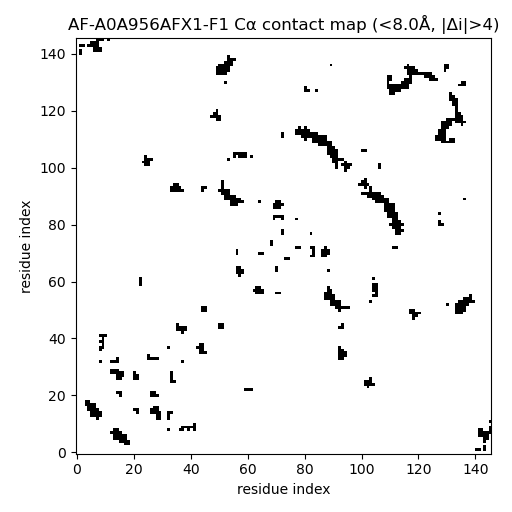CA 1
ATOM 740 C C . ARG A 1 99 ? 3.591 16.841 2.780 1.00 83.38 99 ARG A C 1
ATOM 742 O O . ARG A 1 99 ? 2.872 17.370 1.938 1.00 83.38 99 ARG A O 1
ATOM 749 N N . SER A 1 100 ? 4.156 15.649 2.587 1.00 85.31 100 SER A N 1
ATOM 750 C CA . SER A 1 100 ? 4.018 14.855 1.359 1.00 85.31 100 SER A CA 1
ATOM 751 C C . SER A 1 100 ? 3.979 13.346 1.622 1.00 85.31 100 SER A C 1
ATOM 753 O O . SER A 1 100 ? 4.389 12.881 2.686 1.00 85.31 100 SER A O 1
ATOM 755 N N . GLY A 1 101 ? 3.483 12.575 0.648 1.00 89.69 101 GLY A N 1
ATOM 756 C CA . GLY A 1 101 ? 3.456 11.115 0.728 1.00 89.69 101 GLY A CA 1
ATOM 757 C C . GLY A 1 101 ? 2.536 10.595 1.829 1.00 89.69 101 GLY A C 1
ATOM 758 O O . GLY A 1 101 ? 2.921 9.698 2.573 1.00 89.69 101 GLY A O 1
ATOM 759 N N . ARG A 1 102 ? 1.362 11.205 2.000 1.00 94.06 102 ARG A N 1
ATOM 760 C CA . ARG A 1 102 ? 0.429 10.885 3.091 1.00 94.06 102 ARG A CA 1
ATOM 761 C C . ARG A 1 102 ? -0.720 9.988 2.640 1.00 94.06 102 ARG A C 1
ATOM 763 O O . ARG A 1 102 ? -1.324 9.338 3.490 1.00 94.06 102 ARG A O 1
ATOM 770 N N . GLN A 1 103 ? -1.026 9.948 1.343 1.00 95.12 103 GLN A N 1
ATOM 771 C CA . GLN A 1 103 ? -2.233 9.303 0.829 1.00 95.12 103 GLN A CA 1
ATOM 772 C C . GLN A 1 103 ? -2.100 7.783 0.892 1.00 95.12 103 GLN A C 1
ATOM 774 O O . GLN A 1 103 ? -1.245 7.191 0.242 1.00 95.12 103 GLN A O 1
ATOM 779 N N . TRP A 1 104 ? -2.963 7.135 1.670 1.00 94.44 104 TRP A N 1
ATOM 780 C CA . TRP A 1 104 ? -2.831 5.698 1.920 1.00 94.44 104 TRP A CA 1
ATOM 781 C C . TRP A 1 104 ? -3.367 4.806 0.789 1.00 94.44 104 TRP A C 1
ATOM 783 O O . TRP A 1 104 ? -2.916 3.674 0.654 1.00 94.44 104 TRP A O 1
ATOM 793 N N . ILE A 1 105 ? -4.286 5.311 -0.049 1.00 94.44 105 ILE A N 1
ATOM 794 C CA . ILE A 1 105 ? -4.861 4.555 -1.180 1.00 94.44 105 ILE A CA 1
ATOM 795 C C . ILE A 1 105 ? -4.265 4.889 -2.549 1.00 94.44 105 ILE A C 1
ATOM 797 O O . ILE A 1 105 ? -4.303 4.038 -3.429 1.00 94.44 105 ILE A O 1
ATOM 801 N N . ALA A 1 106 ? -3.775 6.111 -2.771 1.00 95.25 106 ALA A N 1
ATOM 802 C CA . ALA A 1 106 ? -3.321 6.557 -4.091 1.00 95.25 106 ALA A CA 1
ATOM 803 C C . ALA A 1 106 ? -2.395 7.782 -3.985 1.00 95.25 106 ALA A C 1
ATOM 805 O O . ALA A 1 106 ? -2.866 8.927 -3.899 1.00 95.25 106 ALA A O 1
ATOM 806 N N . ASP A 1 107 ? -1.087 7.532 -4.000 1.00 94.19 107 ASP A N 1
ATOM 807 C CA . ASP A 1 107 ? -0.028 8.540 -3.890 1.00 94.19 107 ASP A CA 1
ATOM 808 C C . ASP A 1 107 ? 0.783 8.647 -5.191 1.00 94.19 107 ASP A C 1
ATOM 810 O O . ASP A 1 107 ? 0.775 9.711 -5.819 1.00 94.19 107 ASP A O 1
ATOM 814 N N . HIS A 1 108 ? 1.390 7.546 -5.654 1.00 93.00 108 HIS A N 1
ATOM 815 C CA . HIS A 1 108 ? 2.188 7.506 -6.886 1.00 93.00 108 HIS A CA 1
ATOM 816 C C . HIS A 1 108 ? 2.073 6.170 -7.635 1.00 93.00 108 HIS A C 1
ATOM 818 O O . HIS A 1 108 ? 1.386 5.245 -7.209 1.00 93.00 108 HIS A O 1
ATOM 824 N N . THR A 1 109 ? 2.692 6.092 -8.814 1.00 94.31 109 THR A N 1
ATOM 825 C CA . THR A 1 109 ? 2.733 4.865 -9.618 1.00 94.31 109 THR A CA 1
ATOM 826 C C . THR A 1 109 ? 4.086 4.181 -9.515 1.00 94.31 109 THR A C 1
ATOM 828 O O . THR A 1 109 ? 5.113 4.837 -9.687 1.00 94.31 109 THR A O 1
ATOM 831 N N . ILE A 1 110 ? 4.088 2.858 -9.374 1.00 92.75 110 ILE A N 1
ATOM 832 C CA . ILE A 1 110 ? 5.315 2.057 -9.303 1.00 92.75 110 ILE A CA 1
ATOM 833 C C . ILE A 1 110 ? 5.886 1.718 -10.689 1.00 92.75 110 ILE A C 1
ATOM 835 O O . ILE A 1 110 ? 5.193 1.743 -11.711 1.00 92.75 110 ILE A O 1
ATOM 839 N N . ARG A 1 111 ? 7.170 1.348 -10.717 1.00 93.31 111 ARG A N 1
ATOM 840 C CA . ARG A 1 111 ? 7.962 1.200 -11.949 1.00 93.31 111 ARG A CA 1
ATOM 841 C C . ARG A 1 111 ? 7.636 -0.038 -12.777 1.00 93.31 111 ARG A C 1
ATOM 843 O O . ARG A 1 111 ? 7.844 -0.005 -13.982 1.00 93.31 111 ARG A O 1
ATOM 850 N N . GLY A 1 112 ? 7.128 -1.103 -12.168 1.00 94.62 112 GLY A N 1
ATOM 851 C CA . GLY A 1 112 ? 6.774 -2.332 -12.873 1.00 94.62 112 GLY A CA 1
ATOM 852 C C . GLY A 1 112 ? 6.400 -3.454 -11.916 1.00 94.62 112 GLY A C 1
ATOM 853 O O . GLY A 1 112 ? 6.475 -3.298 -10.700 1.00 94.62 112 GLY A O 1
ATOM 854 N N . CYS A 1 113 ? 5.982 -4.586 -12.467 1.00 95.75 113 CYS A N 1
ATOM 855 C CA . CYS A 1 113 ? 5.418 -5.686 -11.685 1.00 95.75 113 CYS A CA 1
ATOM 856 C C . CYS A 1 113 ? 6.440 -6.730 -11.218 1.00 95.75 113 CYS A C 1
ATOM 858 O O . CYS A 1 113 ? 6.050 -7.703 -10.576 1.00 95.75 113 CYS A O 1
ATOM 860 N N . ALA A 1 114 ? 7.735 -6.568 -11.519 1.00 95.81 114 ALA A N 1
ATOM 861 C CA . ALA A 1 114 ? 8.735 -7.501 -11.011 1.00 95.81 114 ALA A CA 1
ATOM 862 C C . ALA A 1 114 ? 8.808 -7.439 -9.475 1.00 95.81 114 ALA A C 1
ATOM 864 O O . ALA A 1 114 ? 8.620 -6.370 -8.885 1.00 95.81 114 ALA A O 1
ATOM 865 N N . PRO A 1 115 ? 9.120 -8.554 -8.801 1.00 92.38 115 PRO A N 1
ATOM 866 C CA . PRO A 1 115 ? 9.388 -8.529 -7.374 1.00 92.38 115 PRO A CA 1
ATOM 867 C C . PRO A 1 115 ? 10.671 -7.739 -7.102 1.00 92.38 115 PRO A C 1
ATOM 869 O O . PRO A 1 115 ? 11.678 -7.893 -7.795 1.00 92.38 115 PRO A O 1
ATOM 872 N N . GLY A 1 116 ? 10.647 -6.903 -6.072 1.00 91.50 116 GLY A N 1
ATOM 873 C CA . GLY A 1 116 ? 11.829 -6.192 -5.608 1.00 91.50 116 GLY A CA 1
ATOM 874 C C . GLY A 1 116 ? 11.494 -5.216 -4.494 1.00 91.50 116 GLY A C 1
ATOM 875 O O . GLY A 1 116 ? 10.359 -4.763 -4.376 1.00 91.50 116 GLY A O 1
ATOM 876 N N . VAL A 1 117 ? 12.498 -4.925 -3.674 1.00 91.38 117 VAL A N 1
ATOM 877 C CA . VAL A 1 117 ? 12.380 -4.131 -2.454 1.00 91.38 117 VAL A CA 1
ATOM 878 C C . VAL A 1 117 ? 13.520 -3.120 -2.401 1.00 91.38 117 VAL A C 1
ATOM 880 O O . VAL A 1 117 ? 14.663 -3.455 -2.723 1.00 91.38 117 VAL A O 1
ATOM 883 N N . ASN A 1 118 ? 13.224 -1.898 -1.967 1.00 91.31 118 ASN A N 1
ATOM 884 C CA . ASN A 1 118 ? 14.236 -0.905 -1.632 1.00 91.31 118 ASN A CA 1
ATOM 885 C C . ASN A 1 118 ? 13.859 -0.209 -0.323 1.00 91.31 118 ASN A C 1
ATOM 887 O O . ASN A 1 118 ? 13.100 0.754 -0.310 1.00 91.31 118 ASN A O 1
ATOM 891 N N . LEU A 1 119 ? 14.433 -0.689 0.781 1.00 91.31 119 LEU A N 1
ATOM 892 C CA . LEU A 1 119 ? 14.164 -0.177 2.130 1.00 91.31 119 LEU A CA 1
ATOM 893 C C . LEU A 1 119 ? 14.957 1.097 2.463 1.00 91.31 119 LEU A C 1
ATOM 895 O O . LEU A 1 119 ? 15.023 1.501 3.625 1.00 91.31 119 LEU A O 1
ATOM 899 N N . ILE A 1 120 ? 15.590 1.725 1.469 1.00 88.69 120 ILE A N 1
ATOM 900 C CA . ILE A 1 120 ? 16.366 2.952 1.635 1.00 88.69 120 ILE A CA 1
ATOM 901 C C . ILE A 1 120 ? 15.785 4.034 0.725 1.00 88.69 120 ILE A C 1
ATOM 903 O O . ILE A 1 120 ? 15.789 3.898 -0.497 1.00 88.69 120 ILE A O 1
ATOM 907 N N . GLN A 1 121 ? 15.398 5.166 1.316 1.00 82.31 121 GLN A N 1
ATOM 908 C CA . GLN A 1 121 ? 14.928 6.335 0.573 1.00 82.31 121 GLN A CA 1
ATOM 909 C C . GLN A 1 121 ? 16.106 7.066 -0.104 1.00 82.31 121 GLN A C 1
ATOM 911 O O . GLN A 1 121 ? 16.615 8.069 0.400 1.00 82.31 121 GLN A O 1
ATOM 916 N N . ASN A 1 122 ? 16.568 6.561 -1.248 1.00 83.12 122 ASN A N 1
ATOM 917 C CA . ASN A 1 122 ? 17.755 7.057 -1.959 1.00 83.12 122 ASN A CA 1
ATOM 918 C C . ASN A 1 122 ? 17.452 7.735 -3.310 1.00 83.12 122 ASN A C 1
ATOM 920 O O . ASN A 1 122 ? 18.352 7.911 -4.132 1.00 83.12 122 ASN A O 1
ATOM 924 N N . GLY A 1 123 ? 16.207 8.169 -3.522 1.00 82.44 123 GLY A N 1
ATOM 925 C CA . GLY A 1 123 ? 15.782 8.928 -4.699 1.00 82.44 123 GLY A CA 1
ATOM 926 C C . GLY A 1 1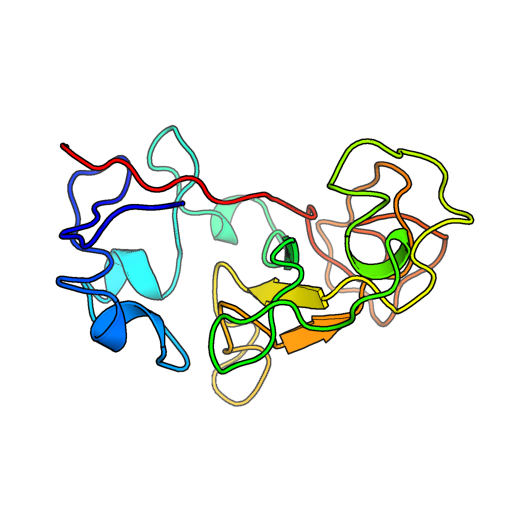23 ? 14.785 8.150 -5.560 1.00 82.44 123 GLY A C 1
ATOM 927 O O . GLY A 1 123 ? 14.074 7.304 -5.037 1.00 82.44 123 GLY A O 1
ATOM 928 N N . PRO A 1 124 ? 14.706 8.418 -6.875 1.00 81.56 124 PRO A N 1
ATOM 929 C CA . PRO A 1 124 ? 13.670 7.838 -7.734 1.00 81.56 124 PRO A CA 1
ATOM 930 C C . PRO A 1 124 ? 13.836 6.328 -7.967 1.00 81.56 124 PRO A C 1
ATOM 932 O O . PRO A 1 124 ? 12.955 5.714 -8.569 1.00 81.56 124 PRO A O 1
ATOM 935 N N . GLY A 1 125 ? 14.973 5.755 -7.565 1.00 85.38 125 GLY A N 1
ATOM 936 C CA . GLY A 1 125 ? 15.322 4.353 -7.756 1.00 85.38 125 GLY A CA 1
ATOM 937 C C . GLY A 1 125 ? 15.471 3.922 -9.224 1.00 85.38 125 GLY A C 1
ATOM 938 O O . GLY A 1 125 ? 15.453 4.753 -10.137 1.00 85.38 125 GLY A O 1
ATOM 939 N N . VAL A 1 126 ? 15.699 2.629 -9.465 1.00 89.44 126 VAL A N 1
ATOM 940 C CA . VAL A 1 126 ? 16.026 2.056 -10.789 1.00 89.44 126 VAL A CA 1
ATOM 941 C C . VAL A 1 126 ? 15.423 0.662 -10.951 1.00 89.44 126 VAL A C 1
ATOM 943 O O . VAL A 1 126 ? 15.240 -0.039 -9.963 1.00 89.44 126 VAL A O 1
ATOM 946 N N . GLY A 1 127 ? 15.169 0.246 -12.195 1.00 92.81 127 GLY A N 1
ATOM 947 C CA . GLY A 1 127 ? 14.595 -1.063 -12.525 1.00 92.81 127 GLY A CA 1
ATOM 948 C C . GLY A 1 127 ? 13.071 -1.051 -12.652 1.00 92.81 127 GLY A C 1
ATOM 949 O O . GLY A 1 127 ? 12.440 -0.002 -12.535 1.00 92.81 127 GLY A O 1
ATOM 950 N N . ASP A 1 128 ? 12.504 -2.235 -12.879 1.00 95.00 128 ASP A N 1
ATOM 951 C CA . ASP A 1 128 ? 11.104 -2.421 -13.285 1.00 95.00 128 ASP A CA 1
ATOM 952 C C . ASP A 1 128 ? 10.320 -3.259 -12.256 1.00 95.00 128 ASP A C 1
ATOM 954 O O . ASP A 1 128 ? 9.595 -4.194 -12.596 1.00 95.00 128 ASP A O 1
ATOM 958 N N . CYS A 1 129 ? 10.527 -2.973 -10.970 1.00 93.69 129 CYS A N 1
ATOM 959 C CA . CYS A 1 129 ? 9.962 -3.737 -9.860 1.00 93.69 129 CYS A CA 1
ATOM 960 C C . CYS A 1 129 ? 9.072 -2.898 -8.939 1.00 93.69 129 CYS A C 1
ATOM 962 O O . CYS A 1 129 ? 9.128 -1.665 -8.955 1.00 93.69 129 CYS A O 1
ATOM 964 N N . VAL A 1 130 ? 8.286 -3.581 -8.103 1.00 92.81 130 VAL A N 1
ATOM 965 C CA . VAL A 1 130 ? 7.302 -2.957 -7.208 1.00 92.81 130 VAL A CA 1
ATOM 966 C C . VAL A 1 130 ? 7.937 -1.990 -6.205 1.00 92.81 130 VAL A C 1
ATOM 968 O O . VAL A 1 130 ? 7.487 -0.856 -6.105 1.00 92.81 130 VAL A O 1
ATOM 971 N N . GLY A 1 131 ? 9.026 -2.381 -5.538 1.00 90.69 131 GLY A N 1
ATOM 972 C CA . GLY A 1 131 ? 9.761 -1.536 -4.589 1.00 90.69 131 GLY A CA 1
ATOM 973 C C . GLY A 1 131 ? 10.918 -0.753 -5.210 1.00 90.69 131 GLY A C 1
ATOM 974 O O . GLY A 1 131 ? 11.718 -0.156 -4.495 1.00 90.69 131 GLY A O 1
ATOM 975 N N . CYS A 1 132 ? 11.062 -0.750 -6.540 1.00 90.44 132 CYS A N 1
ATOM 976 C CA . CYS A 1 132 ? 12.215 -0.130 -7.199 1.00 90.44 132 CYS A CA 1
ATOM 977 C C . CYS A 1 132 ? 12.254 1.394 -7.033 1.00 90.44 132 CYS A C 1
ATOM 979 O O . CYS A 1 132 ? 13.300 1.976 -7.292 1.00 90.44 132 CYS A O 1
ATOM 981 N N . GLY A 1 133 ? 11.153 2.040 -6.631 1.00 84.19 133 GLY A N 1
ATOM 982 C CA . GLY A 1 133 ? 11.083 3.473 -6.315 1.00 84.19 133 GLY A CA 1
ATOM 983 C C . GLY A 1 133 ? 11.329 3.824 -4.841 1.00 84.19 133 GLY A C 1
ATOM 984 O O . GLY A 1 133 ? 11.299 5.004 -4.505 1.00 84.19 133 GLY A O 1
ATOM 985 N N . GLY A 1 134 ? 11.591 2.825 -3.991 1.00 85.06 134 GLY A N 1
ATOM 986 C CA . GLY A 1 134 ? 11.446 2.910 -2.532 1.00 85.06 134 GLY A CA 1
ATOM 987 C C . GLY A 1 134 ? 10.274 2.031 -2.089 1.00 85.06 134 GLY A C 1
ATOM 988 O O . GLY A 1 134 ? 9.341 1.839 -2.859 1.00 85.06 134 GLY A O 1
ATOM 989 N N . GLY A 1 135 ? 10.321 1.434 -0.899 1.00 86.88 135 GLY A N 1
ATOM 990 C CA . GLY A 1 135 ? 9.235 0.575 -0.428 1.00 86.88 135 GLY A CA 1
ATOM 991 C C . GLY A 1 135 ? 9.406 -0.921 -0.697 1.00 86.88 135 GLY A C 1
ATOM 992 O O . GLY A 1 135 ? 10.399 -1.410 -1.245 1.00 86.88 135 GLY A O 1
ATOM 993 N N . TRP A 1 136 ? 8.381 -1.659 -0.273 1.00 83.69 136 TRP A N 1
ATOM 994 C CA . TRP A 1 136 ? 8.265 -3.119 -0.367 1.00 83.69 136 TRP A CA 1
ATOM 995 C C . TRP A 1 136 ? 7.174 -3.540 -1.368 1.00 83.69 136 TRP A C 1
ATOM 997 O O . TRP A 1 136 ? 7.210 -4.670 -1.850 1.00 83.69 136 TRP A O 1
ATOM 1007 N N . GLY A 1 137 ? 6.224 -2.656 -1.716 1.00 80.12 137 GLY A N 1
ATOM 1008 C CA . GLY A 1 137 ? 5.110 -2.972 -2.619 1.00 80.12 137 GLY A CA 1
ATOM 1009 C C . GLY A 1 137 ? 4.092 -3.925 -1.985 1.00 80.12 137 GLY A C 1
ATOM 1010 O O . GLY A 1 137 ? 3.702 -4.915 -2.600 1.00 80.12 137 GLY A O 1
ATOM 1011 N N . ALA A 1 138 ? 3.718 -3.672 -0.726 1.00 85.00 138 ALA A N 1
ATOM 1012 C CA . ALA A 1 138 ? 2.882 -4.579 0.063 1.00 85.00 138 ALA A CA 1
ATOM 1013 C C . ALA A 1 138 ? 1.439 -4.600 -0.454 1.00 85.00 138 ALA A C 1
ATOM 1015 O O . ALA A 1 138 ? 1.026 -3.714 -1.193 1.00 85.00 138 ALA A O 1
ATOM 1016 N N . ILE A 1 139 ? 0.638 -5.572 -0.022 1.00 84.38 139 ILE A N 1
ATOM 1017 C CA . ILE A 1 139 ? -0.820 -5.535 -0.184 1.00 84.38 139 ILE A CA 1
ATOM 1018 C C . ILE A 1 139 ? -1.424 -5.589 1.213 1.00 84.38 139 ILE A C 1
ATOM 1020 O O . ILE A 1 139 ? -1.067 -6.465 1.998 1.00 84.38 139 ILE A O 1
ATOM 1024 N N . TYR A 1 140 ? -2.351 -4.678 1.514 1.00 82.81 140 TYR A N 1
ATOM 1025 C CA . TYR A 1 140 ? -3.086 -4.727 2.773 1.00 82.81 140 TYR A CA 1
ATOM 1026 C C . TYR A 1 140 ? -4.351 -5.565 2.677 1.00 82.81 140 TYR A C 1
ATOM 1028 O O . TYR A 1 140 ? -5.180 -5.395 1.780 1.00 82.81 140 TYR A O 1
ATOM 1036 N N . CYS A 1 141 ? -4.522 -6.409 3.688 1.00 76.38 141 CYS A N 1
ATOM 1037 C CA . CYS A 1 141 ? -5.750 -7.126 3.971 1.00 76.38 141 CYS A CA 1
ATOM 1038 C C . CYS A 1 141 ? -6.328 -6.587 5.279 1.00 76.38 141 CYS A C 1
ATOM 1040 O O . CYS A 1 141 ? -5.611 -6.458 6.265 1.00 76.38 141 CYS A O 1
ATOM 1042 N N . PHE A 1 142 ? -7.627 -6.300 5.292 1.00 75.31 142 PHE A N 1
ATOM 1043 C CA . PHE A 1 142 ? -8.335 -5.949 6.517 1.00 75.31 142 PHE A CA 1
ATOM 1044 C C . PHE A 1 142 ? -9.154 -7.138 6.995 1.00 75.31 142 PHE A C 1
ATOM 1046 O O . PHE A 1 142 ? -9.875 -7.754 6.202 1.00 75.31 142 PHE A O 1
ATOM 1053 N N . ALA A 1 143 ? -9.070 -7.437 8.287 1.00 66.19 143 ALA A N 1
ATOM 1054 C CA . ALA A 1 143 ? -9.950 -8.407 8.912 1.00 66.19 143 ALA A CA 1
ATOM 1055 C C . ALA A 1 143 ? -11.346 -7.790 9.112 1.00 66.19 143 ALA A C 1
ATOM 1057 O O . ALA A 1 143 ? -11.481 -6.607 9.431 1.00 66.19 143 ALA A O 1
ATOM 1058 N N . LEU A 1 144 ? -12.394 -8.589 8.885 1.00 64.31 144 LEU A N 1
ATOM 1059 C CA . LEU A 1 144 ? -13.790 -8.199 9.140 1.00 64.31 144 LEU A CA 1
ATOM 1060 C C . LEU A 1 144 ? -14.206 -8.405 10.602 1.00 64.31 144 LEU A C 1
ATOM 1062 O O . LEU A 1 144 ? -15.253 -7.914 11.016 1.00 64.31 144 LEU A O 1
ATOM 1066 N N . GLN A 1 145 ? -13.413 -9.165 11.354 1.00 61.12 145 GLN A N 1
ATOM 1067 C CA . GLN A 1 145 ? -13.561 -9.435 12.778 1.00 61.12 145 GLN A CA 1
ATOM 1068 C C . GLN A 1 145 ? -12.144 -9.467 13.378 1.00 61.12 145 GLN A C 1
ATOM 1070 O O . GLN A 1 145 ? -11.275 -10.029 12.706 1.00 61.12 145 GLN A O 1
ATOM 1075 N N . PRO A 1 146 ? -11.909 -8.840 14.546 1.00 57.97 146 PRO A N 1
ATOM 1076 C CA . PRO A 1 146 ? -10.632 -8.929 15.257 1.00 57.97 146 PRO A CA 1
ATOM 1077 C C . PRO A 1 146 ? -10.253 -10.379 15.574 1.00 57.97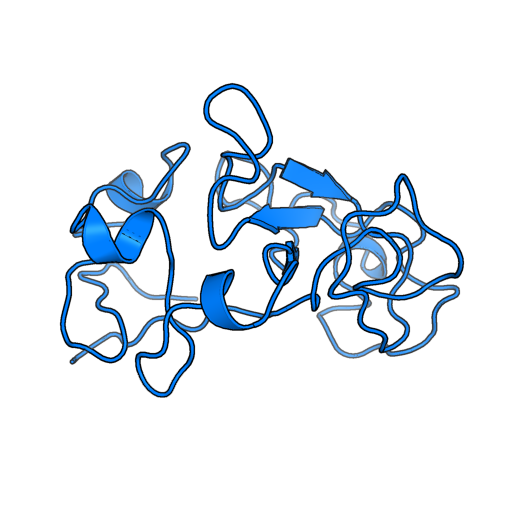 146 PRO A C 1
ATOM 1079 O O . PRO A 1 146 ? -11.180 -11.173 15.877 1.00 57.97 146 PRO A O 1
#

pLDDT: mean 90.95, std 6.85, range [57.97, 96.94]

Foldseek 3Di:
DQDFDQWAALVRWTQEHGPVQPLDLWRVTDPVCRQFPADNNRHGCVVVAQAFKAFACADSRSHRPDPPCLLCCNVLPHQDLVGQQFRTFIATNHAPDPPARSRHRGHGGAGGRHADADRYCPACADGRHCHRRTHRHHYDHTDRHD

Mean predicted aligned error: 3.87 Å

Solvent-accessible surface area (backbone atoms only — not comparable to full-atom values): 7458 Å² total; per-residue (Å²): 134,85,79,64,55,48,27,32,45,67,73,64,43,41,33,17,64,31,66,73,29,53,56,43,55,43,39,62,36,38,70,81,38,38,52,30,40,46,45,91,84,44,47,50,39,71,80,67,41,33,42,34,32,23,52,56,30,19,31,70,83,76,42,78,57,58,92,52,49,40,21,38,23,53,80,74,71,46,59,52,30,89,34,18,64,57,49,23,23,18,8,22,42,29,51,76,44,102,88,47,58,47,26,40,47,41,62,54,54,31,38,9,28,14,86,42,67,25,51,57,88,81,56,77,61,65,73,34,10,38,0,26,50,35,6,50,42,42,74,89,81,68,43,79,63,122

Radius of gyration: 14.46 Å; Cα contacts (8 Å, |Δi|>4): 380; chains: 1; bounding box: 36×30×36 Å